Protein AF-A0A535ASH3-F1 (afdb_monomer_lite)

Radius of gyration: 17.38 Å; chains: 1; bounding box: 35×35×51 Å

Foldseek 3Di:
DDFPDDKDKDQQDKAWDLAPVLQVQLVVCSVVVHDNVSSVVRSQVVVVVPPDHDDPDQVCRVVLVVQLCCCCVVVVDDNRRSQLPKGKDAQQFQGPDPPRDGDRLEMEIAPPPDPVVVVVSVVVPHDYDHDHNQADHQDWDWDADPPPRMIITDTRPRVPGIDMDDD

pLDDT: mean 87.67, std 11.59, range [32.88, 97.75]

Secondary structure (DSSP, 8-state):
---SSPPEEESS-EEEESSHHHHHHHHHHHHTT--HHHHHHHHHHHHHTSS--SSTTGGGHHHHHHHHHHHHHTT---HHHHHHSPPEEE--S--SSTT----TTEEEEBTTS-HHHHHHHHHTT-EE-PBPTT-S---EEEEE-TTT--EEEEE--GGGT-EEEE-

Structure (mmCIF, N/CA/C/O backbone):
data_AF-A0A535ASH3-F1
#
_entry.id   AF-A0A535ASH3-F1
#
loop_
_atom_site.group_PDB
_atom_site.id
_atom_site.type_symbol
_atom_site.label_atom_id
_atom_site.label_alt_id
_atom_site.label_comp_id
_atom_site.label_asym_id
_atom_site.label_entity_id
_atom_site.label_seq_id
_atom_site.pdbx_PDB_ins_code
_atom_site.Cartn_x
_atom_site.Cartn_y
_atom_site.Cartn_z
_atom_site.occupancy
_atom_site.B_iso_or_equiv
_atom_site.auth_seq_id
_atom_site.auth_comp_id
_atom_site.auth_asym_id
_atom_site.auth_atom_id
_atom_site.pdbx_PDB_model_num
ATOM 1 N N . MET A 1 1 ? 0.105 -18.148 1.624 1.00 61.44 1 MET A N 1
ATOM 2 C CA . MET A 1 1 ? 1.415 -17.644 1.148 1.00 61.44 1 MET A CA 1
ATOM 3 C C . MET A 1 1 ? 2.284 -17.373 2.378 1.00 61.44 1 MET A C 1
ATOM 5 O O . MET A 1 1 ? 1.714 -17.178 3.443 1.00 61.44 1 MET A O 1
ATOM 9 N N . LEU A 1 2 ? 3.621 -17.435 2.311 1.00 75.31 2 LEU A N 1
ATOM 10 C CA . LEU A 1 2 ? 4.445 -17.015 3.459 1.00 75.31 2 LEU A CA 1
ATOM 11 C C . LEU A 1 2 ? 4.449 -15.479 3.495 1.00 75.31 2 LEU A C 1
ATOM 13 O O . LEU A 1 2 ? 4.868 -14.862 2.518 1.00 75.31 2 LEU A O 1
ATOM 17 N N . THR A 1 3 ? 3.966 -14.874 4.577 1.00 84.62 3 THR A N 1
ATOM 18 C CA . THR A 1 3 ? 4.000 -13.419 4.765 1.00 84.62 3 THR A CA 1
ATOM 19 C C . THR A 1 3 ? 5.262 -12.999 5.513 1.00 84.62 3 THR A C 1
ATOM 21 O O . THR A 1 3 ? 5.816 -13.747 6.318 1.00 84.62 3 THR A O 1
ATOM 24 N N . THR A 1 4 ? 5.724 -11.779 5.264 1.00 86.38 4 THR A N 1
ATOM 25 C CA . THR A 1 4 ? 6.851 -11.162 5.971 1.00 86.38 4 THR A CA 1
ATOM 26 C C . THR A 1 4 ? 6.506 -10.863 7.427 1.00 86.38 4 THR A C 1
ATOM 28 O O . THR A 1 4 ? 7.395 -10.817 8.278 1.00 86.38 4 THR A O 1
ATOM 31 N N . ARG A 1 5 ? 5.216 -10.635 7.712 1.00 87.81 5 ARG A N 1
ATOM 32 C CA . ARG A 1 5 ? 4.652 -10.271 9.020 1.00 87.81 5 ARG A CA 1
ATOM 33 C C . ARG A 1 5 ? 3.234 -10.844 9.162 1.00 87.81 5 ARG A C 1
ATOM 35 O O . ARG A 1 5 ? 2.655 -11.270 8.165 1.00 87.81 5 ARG A O 1
ATOM 42 N N . PRO A 1 6 ? 2.651 -10.911 10.367 1.00 89.19 6 PRO A N 1
ATOM 43 C CA . PRO A 1 6 ? 1.235 -11.241 10.509 1.00 89.19 6 PRO A CA 1
ATOM 44 C C . PRO A 1 6 ? 0.344 -10.038 10.160 1.00 89.19 6 PRO A C 1
ATOM 46 O O . PRO A 1 6 ? 0.681 -8.898 10.478 1.00 89.19 6 PRO A O 1
ATOM 49 N N . GLU A 1 7 ? -0.828 -10.298 9.577 1.00 91.81 7 GLU A N 1
ATOM 50 C CA . GLU A 1 7 ? -1.945 -9.346 9.609 1.00 91.81 7 GLU A CA 1
ATOM 51 C C . GLU A 1 7 ? -2.389 -9.169 11.069 1.00 91.81 7 GLU A C 1
ATOM 53 O O . GLU A 1 7 ? -2.692 -10.149 11.757 1.00 91.81 7 GLU A O 1
ATOM 58 N N . LEU A 1 8 ? -2.422 -7.929 11.556 1.00 93.50 8 LEU A N 1
ATOM 59 C CA . LEU A 1 8 ? -2.887 -7.648 12.910 1.00 93.50 8 LEU A CA 1
ATOM 60 C C . LEU A 1 8 ? -4.408 -7.668 12.965 1.00 93.50 8 LEU A C 1
ATOM 62 O O . LEU A 1 8 ? -5.071 -7.186 12.049 1.00 93.50 8 LEU A O 1
ATOM 66 N N . ARG A 1 9 ? -4.951 -8.188 14.070 1.00 93.12 9 ARG A N 1
ATOM 67 C CA . ARG A 1 9 ? -6.388 -8.253 14.364 1.00 93.12 9 ARG A CA 1
ATOM 68 C C . ARG A 1 9 ? -6.657 -7.768 15.779 1.00 93.12 9 ARG A C 1
ATOM 70 O O . ARG A 1 9 ? -5.884 -8.065 16.684 1.00 93.12 9 ARG A O 1
ATOM 77 N N . GLY A 1 10 ? -7.741 -7.023 15.958 1.00 90.44 10 GLY A N 1
ATOM 78 C CA . GLY A 1 10 ? -8.086 -6.393 17.231 1.00 90.44 10 GLY A CA 1
ATOM 79 C C . GLY A 1 10 ? -9.481 -5.780 17.221 1.00 90.44 10 GLY A C 1
ATOM 80 O O . GLY A 1 10 ? -10.127 -5.694 16.173 1.00 90.44 10 GLY A O 1
ATOM 81 N N . THR A 1 11 ? -9.979 -5.411 18.395 1.00 91.75 11 THR A N 1
ATOM 82 C CA . THR A 1 11 ? -11.366 -4.938 18.583 1.00 91.75 11 THR A CA 1
ATOM 83 C C . THR A 1 11 ? -11.462 -3.513 19.117 1.00 91.75 11 THR A C 1
ATOM 85 O O . THR A 1 11 ? -12.556 -2.962 19.186 1.00 91.75 11 THR A O 1
ATOM 88 N N . PHE A 1 12 ? -10.340 -2.920 19.520 1.00 91.81 12 PHE A N 1
ATOM 89 C CA . PHE A 1 12 ? -10.262 -1.578 20.081 1.00 91.81 12 PHE A CA 1
ATOM 90 C C . PHE A 1 12 ? -9.839 -0.546 19.032 1.00 91.81 12 PHE A C 1
ATOM 92 O O . PHE A 1 12 ? -10.559 0.422 18.801 1.00 91.81 12 PHE A O 1
ATOM 99 N N . GLY A 1 13 ? -8.685 -0.748 18.390 1.00 90.19 13 GLY A N 1
ATOM 100 C CA . GLY A 1 13 ? -8.096 0.242 17.489 1.00 90.19 13 GLY A CA 1
ATOM 101 C C . GLY A 1 13 ? -6.978 -0.329 16.626 1.00 90.19 13 GLY A C 1
ATOM 102 O O . GLY A 1 13 ? -6.281 -1.250 17.045 1.00 90.19 13 GLY A O 1
ATOM 103 N N . MET A 1 14 ? -6.818 0.224 15.421 1.00 94.88 14 MET A N 1
ATOM 104 C CA . MET A 1 14 ? -5.812 -0.181 14.436 1.00 94.88 14 MET A CA 1
ATOM 105 C C . MET A 1 14 ? -5.198 1.042 13.765 1.00 94.88 14 MET A C 1
ATOM 107 O O . MET A 1 14 ? -5.922 1.905 13.270 1.00 94.88 14 MET A O 1
ATOM 111 N N . VAL A 1 15 ? -3.868 1.093 13.706 1.00 90.88 15 VAL A N 1
ATOM 112 C CA . VAL A 1 15 ? -3.109 2.147 13.027 1.00 90.88 15 VAL A CA 1
ATOM 113 C C . VAL A 1 15 ? -1.964 1.514 12.247 1.00 90.88 15 VAL A C 1
ATOM 115 O O . VAL A 1 15 ? -1.232 0.680 12.774 1.00 90.88 15 VAL A O 1
ATOM 118 N N . SER A 1 16 ? -1.784 1.926 10.994 1.00 89.19 16 SER A N 1
ATOM 119 C CA . SER A 1 16 ? -0.633 1.545 10.177 1.00 89.19 16 SER A CA 1
ATOM 120 C C . SER A 1 16 ? -0.027 2.773 9.517 1.00 89.19 16 SER A C 1
ATOM 122 O O . SER A 1 16 ? -0.747 3.638 9.020 1.00 89.19 16 SER A O 1
ATOM 124 N N . SER A 1 17 ? 1.300 2.857 9.515 1.00 84.19 17 SER A N 1
ATOM 125 C CA . SER A 1 17 ? 2.032 3.923 8.840 1.00 84.19 17 SER A CA 1
ATOM 126 C C . SER A 1 17 ? 3.415 3.458 8.392 1.00 84.19 17 SER A C 1
ATOM 128 O O . SER A 1 17 ? 3.904 2.395 8.778 1.00 84.19 17 SER A O 1
ATOM 130 N N . THR A 1 18 ? 4.079 4.283 7.584 1.00 81.38 18 THR A N 1
ATOM 131 C CA . THR A 1 18 ? 5.430 4.019 7.074 1.00 81.38 18 THR A CA 1
ATOM 132 C C . THR A 1 18 ? 6.514 4.129 8.148 1.00 81.38 18 THR A C 1
ATOM 134 O O . THR A 1 18 ? 7.673 3.864 7.850 1.00 81.38 18 THR A O 1
ATOM 137 N N . HIS A 1 19 ? 6.165 4.500 9.386 1.00 82.75 19 HIS A N 1
ATOM 138 C CA . HIS A 1 19 ? 7.111 4.641 10.487 1.00 82.75 19 HIS A CA 1
ATOM 139 C C . HIS A 1 19 ? 6.492 4.221 11.826 1.00 82.75 19 HIS A C 1
ATOM 141 O O . HIS A 1 19 ? 5.446 4.730 12.236 1.00 82.75 19 HIS A O 1
ATOM 147 N N . TRP A 1 20 ? 7.181 3.358 12.573 1.00 82.19 20 TRP A N 1
ATOM 148 C CA . TRP A 1 20 ? 6.687 2.801 13.839 1.00 82.19 20 TRP A CA 1
ATOM 149 C C . TRP A 1 20 ? 6.282 3.863 14.882 1.00 82.19 20 TRP A C 1
ATOM 151 O O . TRP A 1 20 ? 5.223 3.728 15.492 1.00 82.19 20 TRP A O 1
ATOM 161 N N . LEU A 1 21 ? 7.052 4.953 15.045 1.00 85.19 21 LEU A N 1
ATOM 162 C CA . LEU A 1 21 ? 6.694 6.068 15.948 1.00 85.19 21 LEU A CA 1
ATOM 163 C C . LEU A 1 21 ? 5.354 6.716 15.592 1.00 85.19 21 LEU A C 1
ATOM 165 O O . LEU A 1 21 ? 4.583 7.071 16.480 1.00 85.19 21 LEU A O 1
ATOM 169 N N . ALA A 1 22 ? 5.053 6.860 14.303 1.00 85.19 22 ALA A N 1
ATOM 170 C CA . ALA A 1 22 ? 3.784 7.425 13.870 1.00 85.19 22 ALA A CA 1
ATOM 171 C C . ALA A 1 22 ? 2.624 6.456 14.123 1.00 85.19 22 ALA A C 1
ATOM 173 O O . ALA A 1 22 ? 1.572 6.884 14.591 1.00 85.19 22 ALA A O 1
ATOM 174 N N . SER A 1 23 ? 2.836 5.152 13.901 1.00 87.81 23 SER A N 1
ATOM 175 C CA . SER A 1 23 ? 1.840 4.128 14.242 1.00 87.81 23 SER A CA 1
ATOM 176 C C . SER A 1 23 ? 1.541 4.112 15.744 1.00 87.81 23 SER A C 1
ATOM 178 O O . SER A 1 23 ? 0.379 4.111 16.143 1.00 87.81 23 SER A O 1
ATOM 180 N N . GLN A 1 24 ? 2.581 4.184 16.584 1.00 90.62 24 GLN A N 1
ATOM 181 C CA . GLN A 1 24 ? 2.427 4.286 18.039 1.00 90.62 24 GLN A CA 1
ATOM 182 C C . GLN A 1 24 ? 1.753 5.593 18.462 1.00 90.62 24 GLN A C 1
ATOM 184 O O . GLN A 1 24 ? 0.908 5.575 19.350 1.00 90.62 24 GLN A O 1
ATOM 189 N N . THR A 1 25 ? 2.079 6.717 17.817 1.00 90.56 25 THR A N 1
ATOM 190 C CA . THR A 1 25 ? 1.457 8.010 18.137 1.00 90.56 25 THR A CA 1
ATOM 191 C C . THR A 1 25 ? -0.042 7.986 17.841 1.00 90.56 25 THR A C 1
ATOM 193 O O . THR A 1 25 ? -0.834 8.390 18.689 1.00 90.56 25 THR A O 1
ATOM 196 N N . GLY A 1 26 ? -0.448 7.470 16.675 1.00 90.19 26 GLY A N 1
ATOM 197 C CA . GLY A 1 26 ? -1.865 7.302 16.348 1.00 90.19 26 GLY A CA 1
ATOM 198 C C . GLY A 1 26 ? -2.571 6.372 17.337 1.00 90.19 26 GLY A C 1
ATOM 199 O O . GLY A 1 26 ? -3.651 6.702 17.825 1.00 90.19 26 GLY A O 1
ATOM 200 N N . MET A 1 27 ? -1.938 5.249 17.701 1.00 94.94 27 MET A N 1
ATOM 201 C CA . MET A 1 27 ? -2.502 4.318 18.681 1.00 94.94 27 MET A CA 1
ATOM 202 C C . MET A 1 27 ? -2.678 4.973 20.059 1.00 94.94 27 MET A C 1
ATOM 204 O O . MET A 1 27 ? -3.733 4.832 20.670 1.00 94.94 27 MET A O 1
ATOM 208 N N . ALA A 1 28 ? -1.702 5.763 20.514 1.00 93.44 28 ALA A N 1
ATOM 209 C CA . ALA A 1 28 ? -1.784 6.486 21.780 1.00 93.44 28 ALA A CA 1
ATOM 210 C C . ALA A 1 28 ? -2.945 7.499 21.813 1.00 93.44 28 ALA A C 1
ATOM 212 O O . ALA A 1 28 ? -3.507 7.753 22.877 1.00 93.44 28 ALA A O 1
ATOM 213 N N . ILE A 1 29 ? -3.330 8.080 20.669 1.00 95.50 29 ILE A N 1
ATOM 214 C CA . ILE A 1 29 ? -4.517 8.944 20.578 1.00 95.50 29 ILE A CA 1
ATOM 215 C C . ILE A 1 29 ? -5.809 8.138 20.712 1.00 95.50 29 ILE A C 1
ATOM 217 O O . ILE A 1 29 ? -6.693 8.557 21.459 1.00 95.50 29 ILE A O 1
ATOM 221 N N . LEU A 1 30 ? -5.900 6.965 20.075 1.00 93.62 30 LEU A N 1
ATOM 222 C CA . LEU A 1 30 ? -7.042 6.061 20.267 1.00 93.62 30 LEU A CA 1
ATOM 223 C C . LEU A 1 30 ? -7.167 5.639 21.738 1.00 93.62 30 LEU A C 1
ATOM 225 O O . LEU A 1 30 ? -8.253 5.683 22.310 1.00 93.62 30 LEU A O 1
ATOM 229 N N . GLU A 1 31 ? -6.050 5.302 22.387 1.00 94.44 31 GLU A N 1
ATOM 230 C CA . GLU A 1 31 ? -6.003 4.932 23.811 1.00 94.44 31 GLU A CA 1
ATOM 231 C C . GLU A 1 31 ? -6.432 6.064 24.753 1.00 94.44 31 GLU A C 1
ATOM 233 O O . GLU A 1 31 ? -6.963 5.803 25.831 1.00 94.44 31 GLU A O 1
ATOM 238 N N . ARG A 1 32 ? -6.260 7.323 24.338 1.00 95.50 32 ARG A N 1
ATOM 239 C CA . ARG A 1 32 ? -6.716 8.514 25.074 1.00 95.50 32 ARG A CA 1
ATOM 240 C C . ARG A 1 32 ? -8.171 8.895 24.779 1.00 95.50 32 ARG A C 1
ATOM 242 O O . ARG A 1 32 ? -8.628 9.927 25.263 1.00 95.50 32 ARG A O 1
ATOM 249 N N . GLY A 1 33 ? -8.896 8.079 24.012 1.00 93.25 33 GLY A N 1
ATOM 250 C CA . GLY A 1 33 ? -10.302 8.298 23.668 1.00 93.25 33 GLY A CA 1
ATOM 251 C C . GLY A 1 33 ? -10.532 9.142 22.411 1.00 93.25 33 GLY A C 1
ATOM 252 O O . GLY A 1 33 ? -11.667 9.544 22.163 1.00 93.25 33 GLY A O 1
ATOM 253 N N . GLY A 1 34 ? -9.486 9.415 21.624 1.00 89.56 34 GLY A N 1
ATOM 254 C CA . GLY A 1 34 ? -9.616 10.047 20.311 1.00 89.56 34 GLY A CA 1
ATOM 255 C C . GLY A 1 34 ? -10.244 9.110 19.277 1.00 89.56 34 GLY A C 1
ATOM 256 O O . GLY A 1 34 ? -10.216 7.885 19.415 1.00 89.56 34 GLY A O 1
ATOM 257 N N . ASN A 1 35 ? -10.816 9.682 18.220 1.00 92.94 35 ASN A N 1
ATOM 258 C CA . ASN A 1 35 ? -11.401 8.923 17.118 1.00 92.94 35 ASN A CA 1
ATOM 259 C C . ASN A 1 35 ? -10.360 8.610 16.017 1.00 92.94 35 ASN A C 1
ATOM 261 O O . ASN A 1 35 ? -9.194 9.004 16.087 1.00 92.94 35 ASN A O 1
ATOM 265 N N . ALA A 1 36 ? -10.786 7.895 14.971 1.00 87.62 36 ALA A N 1
ATOM 266 C CA . ALA A 1 36 ? -9.914 7.510 13.858 1.00 87.62 36 ALA A CA 1
ATOM 267 C C . ALA A 1 36 ? -9.311 8.709 13.099 1.00 87.62 36 ALA A C 1
ATOM 269 O O . ALA A 1 36 ? -8.184 8.615 12.617 1.00 87.62 36 ALA A O 1
ATOM 270 N N . ILE A 1 37 ? -10.030 9.833 13.013 1.00 88.56 37 ILE A N 1
ATOM 271 C CA . ILE A 1 37 ? -9.533 11.070 12.398 1.00 88.56 37 ILE A CA 1
ATOM 272 C C . ILE A 1 37 ? -8.442 11.687 13.274 1.00 88.56 37 ILE A C 1
ATOM 274 O O . ILE A 1 37 ? -7.376 12.014 12.758 1.00 88.56 37 ILE A O 1
ATOM 278 N N . ASP A 1 38 ? -8.654 11.770 14.590 1.00 90.56 38 ASP A N 1
ATOM 279 C CA . ASP A 1 38 ? -7.651 12.291 15.531 1.00 90.56 38 ASP A CA 1
ATOM 280 C C . ASP A 1 38 ? -6.357 11.463 15.467 1.00 90.56 38 ASP A C 1
ATOM 282 O O . ASP A 1 38 ? -5.251 12.005 15.398 1.00 90.56 38 ASP A O 1
ATOM 286 N N . ALA A 1 39 ? -6.498 10.135 15.426 1.00 89.94 39 ALA A N 1
ATOM 287 C CA . ALA A 1 39 ? -5.380 9.209 15.296 1.00 89.94 39 ALA A CA 1
ATOM 288 C C . ALA A 1 39 ? -4.645 9.360 13.954 1.00 89.94 39 ALA A C 1
ATOM 290 O O . ALA A 1 39 ? -3.412 9.358 13.934 1.00 89.94 39 ALA A O 1
ATOM 291 N N . ALA A 1 40 ? -5.375 9.530 12.846 1.00 85.88 40 ALA A N 1
ATOM 292 C CA . ALA A 1 40 ? -4.793 9.748 11.524 1.00 85.88 40 ALA A CA 1
ATOM 293 C C . ALA A 1 40 ? -4.038 11.084 11.439 1.00 85.88 40 ALA A C 1
ATOM 295 O O . ALA A 1 40 ? -2.924 11.124 10.915 1.00 85.88 40 ALA A O 1
ATOM 296 N N . VAL A 1 41 ? -4.595 12.162 12.004 1.00 84.56 41 VAL A N 1
ATOM 297 C CA . VAL A 1 41 ? -3.938 13.477 12.077 1.00 84.56 41 VAL A CA 1
ATOM 298 C C . VAL A 1 41 ? -2.661 13.392 12.910 1.00 84.56 41 VAL A C 1
ATOM 300 O O . VAL A 1 41 ? -1.608 13.842 12.462 1.00 84.56 41 VAL A O 1
ATOM 303 N N . ALA A 1 42 ? -2.716 12.769 14.089 1.00 86.81 42 ALA A N 1
ATOM 304 C CA . ALA A 1 42 ? -1.549 12.629 14.953 1.00 86.81 42 ALA A CA 1
ATOM 305 C C . ALA A 1 42 ? -0.447 11.772 14.314 1.00 86.81 42 ALA A C 1
ATOM 307 O O . ALA A 1 42 ? 0.719 12.164 14.321 1.00 86.81 42 ALA A O 1
ATOM 308 N N . ALA A 1 43 ? -0.809 10.641 13.701 1.00 85.06 43 ALA A N 1
ATOM 309 C CA . ALA A 1 43 ? 0.135 9.825 12.946 1.00 85.06 43 ALA A CA 1
ATOM 310 C C . ALA A 1 43 ? 0.747 10.616 11.776 1.00 85.06 43 ALA A C 1
ATOM 312 O O . ALA A 1 43 ? 1.964 10.603 11.611 1.00 85.06 43 ALA A O 1
ATOM 313 N N . GLY A 1 44 ? -0.065 11.348 11.004 1.00 78.06 44 GLY A N 1
ATOM 314 C CA . GLY A 1 44 ? 0.395 12.162 9.875 1.00 78.06 44 GLY A CA 1
ATOM 315 C C . GLY A 1 44 ? 1.364 13.278 10.281 1.00 78.06 44 GLY A C 1
ATOM 316 O O . GLY A 1 44 ? 2.391 13.473 9.629 1.00 78.06 44 GLY A O 1
ATOM 317 N N . LEU A 1 45 ? 1.094 13.969 11.392 1.00 82.12 45 LEU A N 1
ATOM 318 C CA . LEU A 1 45 ? 2.004 14.976 11.950 1.00 82.12 45 LEU A CA 1
ATOM 319 C C . LEU A 1 45 ? 3.320 14.351 12.440 1.00 82.12 45 LEU A C 1
ATOM 321 O O . LEU A 1 45 ? 4.384 14.919 12.195 1.00 82.12 45 LEU A O 1
ATOM 325 N N . SER A 1 46 ? 3.269 13.167 13.059 1.00 78.00 46 SER A N 1
ATOM 326 C CA . SER A 1 46 ? 4.469 12.435 13.488 1.00 78.00 46 SER A CA 1
ATOM 327 C C . SER A 1 46 ? 5.308 11.891 12.330 1.00 78.00 46 SER A C 1
ATOM 329 O O . SER A 1 46 ? 6.519 11.778 12.477 1.00 78.00 46 SER A O 1
ATOM 331 N N . VAL A 1 47 ? 4.708 11.551 11.181 1.00 67.31 47 VAL A N 1
ATOM 332 C CA . VAL A 1 47 ? 5.472 11.147 9.982 1.00 67.31 47 VAL A CA 1
ATOM 333 C C . VAL A 1 47 ? 6.222 12.341 9.384 1.00 67.31 47 VAL A C 1
ATOM 335 O O . VAL A 1 47 ? 7.370 12.201 8.969 1.00 67.31 47 VAL A O 1
ATOM 338 N N . ASN A 1 48 ? 5.604 13.526 9.359 1.00 54.72 48 ASN A N 1
ATOM 339 C CA . ASN A 1 48 ? 6.199 14.714 8.737 1.00 54.72 48 ASN A CA 1
ATOM 340 C C . ASN A 1 48 ? 7.436 15.252 9.478 1.00 54.72 48 ASN A C 1
ATOM 342 O O . ASN A 1 48 ? 8.266 15.912 8.856 1.00 54.72 48 ASN A O 1
ATOM 346 N N . SER A 1 49 ? 7.595 14.966 10.775 1.00 47.00 49 SER A N 1
ATOM 347 C CA . SER A 1 49 ? 8.772 15.392 11.547 1.00 47.00 49 SER A CA 1
ATOM 348 C C . SER A 1 49 ? 10.023 14.539 11.286 1.00 47.00 49 SER A C 1
ATOM 350 O O . SER A 1 49 ? 11.136 15.005 11.526 1.00 47.00 49 SER A O 1
ATOM 352 N N . SER A 1 50 ? 9.872 13.333 10.724 1.00 46.03 50 SER A N 1
ATOM 353 C CA . SER A 1 50 ? 10.964 12.452 10.296 1.00 46.03 50 SER A CA 1
ATOM 354 C C . SER A 1 50 ? 11.081 12.410 8.762 1.00 46.03 50 SER A C 1
ATOM 356 O O . SER A 1 50 ? 10.652 11.455 8.128 1.00 46.03 50 SER A O 1
ATOM 358 N N . SER A 1 51 ? 11.614 13.474 8.151 1.00 40.06 51 SER A N 1
ATOM 359 C CA . SER A 1 51 ? 12.162 13.533 6.777 1.00 40.06 51 SER A CA 1
ATOM 360 C C . SER A 1 51 ? 11.610 12.532 5.726 1.00 40.06 51 SER A C 1
ATOM 362 O O . SER A 1 51 ? 12.307 11.584 5.362 1.00 40.06 51 SER A O 1
ATOM 364 N N . ARG A 1 52 ? 10.390 12.762 5.211 1.00 36.22 52 ARG A N 1
ATOM 365 C CA . ARG A 1 52 ? 9.893 12.472 3.834 1.00 36.22 52 ARG A CA 1
ATOM 366 C C . ARG A 1 52 ? 8.374 12.685 3.812 1.00 36.22 52 ARG A C 1
ATOM 368 O O . ARG A 1 52 ? 7.618 11.891 4.362 1.00 36.22 52 ARG A O 1
ATOM 375 N N . THR A 1 53 ? 7.933 13.784 3.211 1.00 32.88 53 THR A N 1
ATOM 376 C CA . THR A 1 53 ? 6.522 14.194 3.157 1.00 32.88 53 THR A CA 1
ATOM 377 C C . THR A 1 53 ? 5.676 13.269 2.271 1.00 32.88 53 THR A C 1
ATOM 379 O O . THR A 1 53 ? 6.165 12.791 1.251 1.00 32.88 53 THR A O 1
ATOM 382 N N . SER A 1 54 ? 4.412 13.069 2.678 1.00 39.38 54 SER A N 1
ATOM 383 C CA . SER A 1 54 ? 3.260 12.485 1.954 1.00 39.38 54 SER A CA 1
ATOM 384 C C . SER A 1 54 ? 3.527 11.227 1.110 1.00 39.38 54 SER A C 1
ATOM 386 O O . SER A 1 54 ? 4.004 11.342 -0.010 1.00 39.38 54 SER A O 1
ATOM 388 N N . ALA A 1 55 ? 3.145 10.049 1.626 1.00 52.94 55 ALA A N 1
ATOM 389 C CA . ALA A 1 55 ? 3.041 8.771 0.900 1.00 52.94 55 ALA A CA 1
ATOM 390 C C . ALA A 1 55 ? 4.178 8.523 -0.128 1.00 52.94 55 ALA A C 1
ATOM 392 O O . ALA A 1 55 ? 4.077 8.926 -1.279 1.00 52.94 55 ALA A O 1
ATOM 393 N N . PRO A 1 56 ? 5.295 7.871 0.220 1.00 65.12 56 PRO A N 1
ATOM 394 C CA . PRO A 1 56 ? 6.368 7.646 -0.753 1.00 65.12 56 PRO A CA 1
ATOM 395 C C . PRO A 1 56 ? 5.834 6.929 -2.007 1.00 65.12 56 PRO A C 1
ATOM 397 O O . PRO A 1 56 ? 5.178 5.897 -1.891 1.00 65.12 56 PRO A O 1
ATOM 400 N N . GLY A 1 57 ? 6.096 7.488 -3.195 1.00 66.75 57 GLY A N 1
ATOM 401 C CA . GLY A 1 57 ? 5.727 6.847 -4.461 1.00 66.75 57 GLY A CA 1
ATOM 402 C C . GLY A 1 57 ? 5.307 7.760 -5.608 1.00 66.75 57 GLY A C 1
ATOM 403 O O . GLY A 1 57 ? 5.242 7.266 -6.719 1.00 66.75 57 GLY A O 1
ATOM 404 N N . GLY A 1 58 ? 5.015 9.049 -5.394 1.00 84.38 58 GLY A N 1
ATOM 405 C CA . GLY A 1 58 ? 4.640 9.958 -6.490 1.00 84.38 58 GLY A CA 1
ATOM 406 C C . GLY A 1 58 ? 3.592 9.370 -7.449 1.00 84.38 58 GLY A C 1
ATOM 407 O O . GLY A 1 58 ? 2.567 8.872 -6.996 1.00 84.38 58 GLY A O 1
ATOM 408 N N . ASP A 1 59 ? 3.895 9.322 -8.749 1.00 87.50 59 ASP A N 1
ATOM 409 C CA . ASP A 1 59 ? 3.026 8.735 -9.789 1.00 87.50 59 ASP A CA 1
ATOM 410 C C . ASP A 1 59 ? 2.735 7.230 -9.631 1.00 87.50 59 ASP A C 1
ATOM 412 O O . ASP A 1 59 ? 1.883 6.657 -10.315 1.00 87.50 59 ASP A O 1
ATOM 416 N N . GLN A 1 60 ? 3.476 6.547 -8.763 1.00 89.88 60 GLN A N 1
ATOM 417 C CA . GLN A 1 60 ? 3.288 5.132 -8.480 1.00 89.88 60 GLN A CA 1
ATOM 418 C C . GLN A 1 60 ? 2.289 4.878 -7.340 1.00 89.88 60 GL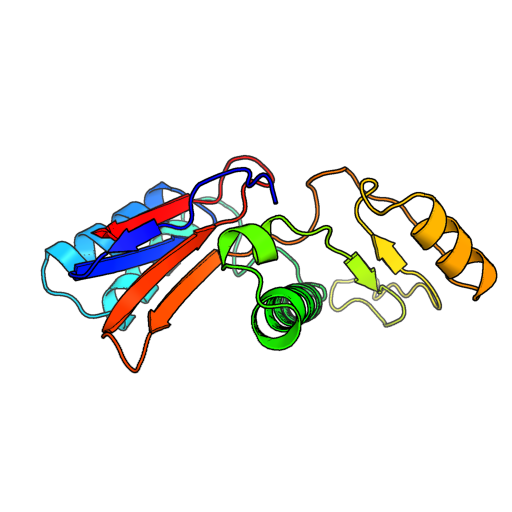N A C 1
ATOM 420 O O . GLN A 1 60 ? 1.837 3.743 -7.193 1.00 89.88 60 GLN A O 1
ATOM 425 N N . GLN A 1 61 ? 1.916 5.897 -6.551 1.00 85.44 61 GLN A N 1
ATOM 426 C CA . GLN A 1 61 ? 1.030 5.740 -5.384 1.00 85.44 61 GLN A CA 1
ATOM 427 C C . GLN A 1 61 ? -0.293 5.049 -5.745 1.00 85.44 61 GLN A C 1
ATOM 429 O O . GLN A 1 61 ? -0.648 4.032 -5.140 1.00 85.44 61 GLN A O 1
ATOM 434 N N . ASP A 1 62 ? -0.995 5.565 -6.754 1.00 85.19 62 ASP A N 1
ATOM 435 C CA . ASP A 1 62 ? -2.290 5.025 -7.173 1.00 85.19 62 ASP A CA 1
ATOM 436 C C . ASP A 1 62 ? -2.143 3.688 -7.901 1.00 85.19 62 ASP A C 1
ATOM 438 O O . ASP A 1 62 ? -2.983 2.802 -7.747 1.00 85.19 62 ASP A O 1
ATOM 442 N N . GLN A 1 63 ? -1.036 3.485 -8.623 1.00 91.56 63 GLN A N 1
ATOM 443 C CA . GLN A 1 63 ? -0.743 2.210 -9.278 1.00 91.56 63 GLN A CA 1
ATOM 444 C C . GLN A 1 63 ? -0.562 1.087 -8.248 1.00 91.56 63 GLN A C 1
ATOM 446 O O . GLN A 1 63 ? -1.201 0.040 -8.353 1.00 91.56 63 GLN A O 1
ATOM 451 N N . TRP A 1 64 ? 0.259 1.306 -7.217 1.00 92.44 64 TRP A N 1
ATOM 452 C CA . TRP A 1 64 ? 0.482 0.316 -6.158 1.00 92.44 64 TRP A CA 1
ATOM 453 C C . TRP A 1 64 ? -0.766 0.086 -5.312 1.00 92.44 64 TRP A C 1
ATOM 455 O O . TRP A 1 64 ? -1.069 -1.056 -4.970 1.00 92.44 64 TRP A O 1
ATOM 465 N N . SER A 1 65 ? -1.516 1.148 -5.010 1.00 89.19 65 SER A N 1
ATOM 466 C CA . SER A 1 65 ? -2.783 1.040 -4.279 1.00 89.19 65 SER A CA 1
ATOM 467 C C . SER A 1 65 ? -3.815 0.234 -5.068 1.00 89.19 65 SER A C 1
ATOM 469 O O . SER A 1 65 ? -4.516 -0.602 -4.498 1.00 89.19 65 SER A O 1
ATOM 471 N N . PHE A 1 66 ? -3.868 0.419 -6.390 1.00 88.44 66 PHE A N 1
ATOM 472 C CA . PHE A 1 66 ? -4.745 -0.350 -7.265 1.00 88.44 66 PHE A CA 1
ATOM 473 C C . PHE A 1 66 ? -4.333 -1.824 -7.355 1.00 88.44 66 PHE A C 1
ATOM 475 O O . PHE A 1 66 ? -5.182 -2.701 -7.213 1.00 88.44 66 PHE A O 1
ATOM 482 N N . ILE A 1 67 ? -3.039 -2.122 -7.512 1.00 92.12 67 ILE A N 1
ATOM 483 C CA . ILE A 1 67 ? -2.528 -3.505 -7.512 1.00 92.12 67 ILE A CA 1
ATOM 484 C C . ILE A 1 67 ? -2.851 -4.201 -6.186 1.00 92.12 67 ILE A C 1
ATOM 486 O O . ILE A 1 67 ? -3.355 -5.325 -6.190 1.00 92.12 67 ILE A O 1
ATOM 490 N N . PHE A 1 68 ? -2.632 -3.520 -5.058 1.00 93.12 68 PHE A N 1
ATOM 491 C CA . PHE A 1 68 ? -3.030 -4.011 -3.741 1.00 93.12 68 PHE A CA 1
ATOM 492 C C . PHE A 1 68 ? -4.532 -4.295 -3.664 1.00 93.12 68 PHE A C 1
ATOM 494 O O . PHE A 1 68 ? -4.935 -5.364 -3.205 1.00 93.12 68 PHE A O 1
ATOM 501 N N . TYR A 1 69 ? -5.364 -3.363 -4.135 1.00 90.62 69 TYR A N 1
ATOM 502 C CA . TYR A 1 69 ? -6.811 -3.542 -4.131 1.00 90.62 69 TYR A CA 1
ATOM 503 C C . TYR A 1 69 ? -7.225 -4.765 -4.952 1.00 90.62 69 TYR A C 1
ATOM 505 O O . TYR A 1 69 ? -8.027 -5.559 -4.477 1.00 90.62 69 TYR A O 1
ATOM 513 N N . ILE A 1 70 ? -6.648 -4.973 -6.138 1.00 92.38 70 ILE A N 1
ATOM 514 C CA . ILE A 1 70 ? -6.911 -6.165 -6.954 1.00 92.38 70 ILE A CA 1
ATOM 515 C C . ILE A 1 70 ? -6.473 -7.441 -6.218 1.00 92.38 70 ILE A C 1
ATOM 517 O O . ILE A 1 70 ? -7.239 -8.401 -6.139 1.00 92.38 70 ILE A O 1
ATOM 521 N N . ALA A 1 71 ? -5.278 -7.451 -5.625 1.00 92.31 71 ALA A N 1
ATOM 522 C CA . ALA A 1 71 ? -4.780 -8.578 -4.838 1.00 92.31 71 ALA A CA 1
ATOM 523 C C . ALA A 1 71 ? -5.726 -8.950 -3.678 1.00 92.31 71 ALA A C 1
ATOM 525 O O . ALA A 1 71 ? -6.037 -10.124 -3.476 1.00 92.31 71 ALA A O 1
ATOM 526 N N . HIS A 1 72 ? -6.235 -7.954 -2.955 1.00 92.06 72 HIS A N 1
ATOM 527 C CA . HIS A 1 72 ? -7.137 -8.170 -1.829 1.00 92.06 72 HIS A CA 1
ATOM 528 C C . HIS A 1 72 ? -8.573 -8.501 -2.269 1.00 92.06 72 HIS A C 1
ATOM 530 O O . HIS A 1 72 ? -9.134 -9.521 -1.874 1.00 92.06 72 HIS A O 1
ATOM 536 N N . ALA A 1 73 ? -9.175 -7.652 -3.102 1.00 89.25 73 ALA A N 1
ATOM 537 C CA . ALA A 1 73 ? -10.594 -7.709 -3.438 1.00 89.25 73 ALA A CA 1
ATOM 538 C C . ALA A 1 73 ? -10.930 -8.759 -4.506 1.00 89.25 73 ALA A C 1
ATOM 540 O O . ALA A 1 73 ? -12.029 -9.309 -4.484 1.00 89.25 73 ALA A O 1
ATOM 541 N N . VAL A 1 74 ? -10.012 -9.034 -5.439 1.00 92.75 74 VAL A N 1
ATOM 542 C CA . VAL A 1 74 ? -10.245 -9.977 -6.548 1.00 92.75 74 VAL A CA 1
ATOM 543 C C . VAL A 1 74 ? -9.608 -11.332 -6.261 1.00 92.75 74 VAL A C 1
ATOM 545 O O . VAL A 1 74 ? -10.257 -12.359 -6.440 1.00 92.75 74 VAL A O 1
ATOM 548 N N . PHE A 1 75 ? -8.357 -11.350 -5.793 1.00 93.19 75 PHE A N 1
ATOM 549 C CA . PHE A 1 75 ? -7.636 -12.599 -5.515 1.00 93.19 75 PHE A CA 1
ATOM 550 C C . PHE A 1 75 ? -7.813 -13.116 -4.081 1.00 93.19 75 PHE A C 1
ATOM 552 O O . PHE A 1 75 ? -7.351 -14.213 -3.771 1.00 93.19 75 PHE A O 1
ATOM 559 N N . GLY A 1 76 ? -8.505 -12.368 -3.216 1.00 93.12 76 GLY A N 1
ATOM 560 C CA . GLY A 1 76 ? -8.857 -12.811 -1.867 1.00 93.12 76 GLY A CA 1
ATOM 561 C C . GLY A 1 76 ? -7.670 -12.922 -0.910 1.00 93.12 76 GLY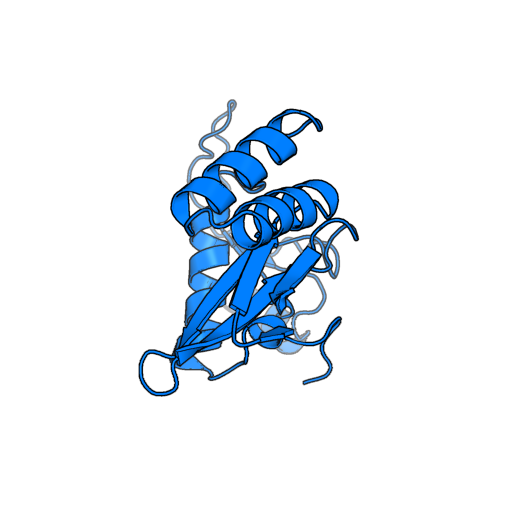 A C 1
ATOM 562 O O . GLY A 1 76 ? -7.782 -13.602 0.110 1.00 93.12 76 GLY A O 1
ATOM 563 N N . LEU A 1 77 ? -6.537 -12.285 -1.224 1.00 93.75 77 LEU A N 1
ATOM 564 C CA . LEU A 1 77 ? -5.391 -12.241 -0.320 1.00 93.75 77 LEU A CA 1
ATOM 565 C C . LEU A 1 77 ? -5.737 -11.423 0.926 1.00 93.75 77 LEU A C 1
ATOM 567 O O . LEU A 1 77 ? -6.437 -10.412 0.838 1.00 93.75 77 LEU A O 1
ATOM 571 N N . ASN A 1 78 ? -5.226 -11.823 2.091 1.00 93.56 78 ASN A N 1
ATOM 572 C CA . ASN A 1 78 ? -5.348 -10.981 3.285 1.00 93.56 78 ASN A CA 1
ATOM 573 C C . ASN A 1 78 ? -4.525 -9.683 3.138 1.00 93.56 78 ASN A C 1
ATOM 575 O O . ASN A 1 78 ? -3.741 -9.550 2.193 1.00 93.56 78 ASN A O 1
ATOM 579 N N . LEU A 1 79 ? -4.683 -8.715 4.051 1.00 92.50 79 LEU A N 1
ATOM 580 C CA . LEU A 1 79 ? -4.046 -7.401 3.890 1.00 92.50 79 LEU A CA 1
ATOM 581 C C . LEU A 1 79 ? -2.518 -7.506 3.778 1.00 92.50 79 LEU A C 1
ATOM 583 O O . LEU A 1 79 ? -1.910 -6.815 2.963 1.00 92.50 79 LEU A O 1
ATOM 587 N N . GLN A 1 80 ? -1.891 -8.384 4.562 1.00 94.31 80 GLN A N 1
ATOM 588 C CA . GLN A 1 80 ? -0.440 -8.539 4.535 1.00 94.31 80 GLN A CA 1
ATOM 589 C C . GLN A 1 80 ? 0.035 -9.340 3.318 1.00 94.31 80 GLN A C 1
ATOM 591 O O . GLN A 1 80 ? 1.024 -8.956 2.704 1.00 94.31 80 GLN A O 1
ATOM 596 N N . GLU A 1 81 ? -0.677 -10.396 2.915 1.00 94.50 81 GLU A N 1
ATOM 597 C CA . GLU A 1 81 ? -0.383 -11.137 1.678 1.00 94.50 81 GLU A CA 1
ATOM 598 C C . GLU A 1 81 ? -0.481 -10.230 0.442 1.00 94.50 81 GLU A C 1
ATOM 600 O O . GLU A 1 81 ? 0.379 -10.294 -0.434 1.00 94.50 81 GLU A O 1
ATOM 605 N N . ALA A 1 82 ? -1.480 -9.344 0.390 1.00 93.00 82 ALA A N 1
ATOM 606 C CA . ALA A 1 82 ? -1.649 -8.382 -0.695 1.00 93.00 82 ALA A CA 1
ATOM 607 C C . ALA A 1 82 ? -0.529 -7.325 -0.727 1.00 93.00 82 ALA A C 1
ATOM 609 O O . ALA A 1 82 ? -0.051 -6.967 -1.801 1.00 93.00 82 ALA A O 1
ATOM 610 N N . ILE A 1 83 ? -0.073 -6.844 0.436 1.00 92.38 83 ILE A N 1
ATOM 611 C CA . ILE A 1 83 ? 1.077 -5.928 0.537 1.00 92.38 83 ILE A CA 1
ATOM 612 C C . ILE A 1 83 ? 2.390 -6.627 0.146 1.00 92.38 83 ILE A C 1
ATOM 614 O O . ILE A 1 83 ? 3.255 -6.022 -0.497 1.00 92.38 83 ILE A O 1
ATOM 618 N N . ASP A 1 84 ? 2.541 -7.892 0.539 1.00 93.88 84 ASP A N 1
ATOM 619 C CA . ASP A 1 84 ? 3.735 -8.700 0.298 1.00 93.88 84 ASP A CA 1
ATOM 620 C C . ASP A 1 84 ? 3.789 -9.287 -1.114 1.00 93.88 84 ASP A C 1
ATOM 622 O O . ASP A 1 84 ? 4.827 -9.824 -1.501 1.00 93.88 84 ASP A O 1
ATOM 626 N N . ALA A 1 85 ? 2.724 -9.181 -1.908 1.00 92.62 85 ALA A N 1
ATOM 627 C CA . ALA A 1 85 ? 2.731 -9.577 -3.309 1.00 92.62 85 ALA A CA 1
ATOM 628 C C . ALA A 1 85 ? 3.741 -8.739 -4.126 1.00 92.62 85 ALA A C 1
ATOM 630 O O . ALA A 1 85 ? 3.985 -7.570 -3.790 1.00 92.62 85 ALA A O 1
ATOM 631 N N . PRO A 1 86 ? 4.375 -9.318 -5.168 1.00 92.94 86 PRO A N 1
ATOM 632 C CA . PRO A 1 86 ? 5.242 -8.574 -6.076 1.00 92.94 86 PRO A CA 1
ATOM 633 C C . PRO A 1 86 ? 4.530 -7.361 -6.673 1.00 92.94 86 PRO A C 1
ATOM 635 O O . PRO A 1 86 ? 3.455 -7.488 -7.259 1.00 92.94 86 PRO A O 1
ATOM 638 N N . MET A 1 87 ? 5.145 -6.191 -6.525 1.00 93.75 87 MET A N 1
ATOM 639 C CA . MET A 1 87 ? 4.610 -4.930 -7.038 1.00 93.75 87 MET A CA 1
ATOM 640 C C . MET A 1 87 ? 5.237 -4.577 -8.386 1.00 93.75 87 MET A C 1
ATOM 642 O O . MET A 1 87 ? 6.335 -5.023 -8.728 1.00 93.75 87 MET A O 1
ATOM 646 N N . PHE A 1 88 ? 4.536 -3.748 -9.150 1.00 95.00 88 PHE A N 1
ATOM 647 C CA . PHE A 1 88 ? 5.043 -3.159 -10.381 1.00 95.00 88 PHE A CA 1
ATOM 648 C C . PHE A 1 88 ? 4.396 -1.795 -10.625 1.00 95.00 88 PHE A C 1
ATOM 650 O O . PHE A 1 88 ? 3.412 -1.441 -9.981 1.00 95.00 88 PHE A O 1
ATOM 657 N N . HIS A 1 89 ? 4.951 -1.017 -11.543 1.00 95.62 89 HIS A N 1
ATOM 658 C CA . HIS A 1 89 ? 4.331 0.206 -12.051 1.00 95.62 89 HIS A CA 1
ATOM 659 C C . HIS A 1 89 ? 4.787 0.463 -13.489 1.00 95.62 89 HIS A C 1
ATOM 661 O O . HIS A 1 89 ? 5.787 -0.097 -13.937 1.00 95.62 89 HIS A O 1
ATOM 667 N N . SER A 1 90 ? 4.059 1.297 -14.223 1.00 95.06 90 SER A N 1
ATOM 668 C CA . SER A 1 90 ? 4.466 1.776 -15.540 1.00 95.06 90 SER A CA 1
ATOM 669 C C . SER A 1 90 ? 4.992 3.206 -15.459 1.00 95.06 90 SER A C 1
ATOM 671 O O . SER A 1 90 ? 4.480 4.020 -14.691 1.00 95.06 90 SER A O 1
ATOM 673 N N . SER A 1 91 ? 5.992 3.498 -16.291 1.00 94.50 91 SER A N 1
ATOM 674 C CA . SER A 1 91 ? 6.499 4.847 -16.576 1.00 94.50 91 SER A CA 1
ATOM 675 C C . SER A 1 91 ? 6.218 5.265 -18.026 1.00 94.50 91 SER A C 1
ATOM 677 O O . SER A 1 91 ? 6.937 6.069 -18.609 1.00 94.50 91 SER A O 1
ATOM 679 N N . HIS A 1 92 ? 5.152 4.716 -18.624 1.00 94.81 92 HIS A N 1
ATOM 680 C CA . HIS A 1 92 ? 4.724 5.023 -19.995 1.00 94.81 92 HIS A CA 1
ATOM 681 C C . HIS A 1 92 ? 4.311 6.489 -20.185 1.00 94.81 92 HIS A C 1
ATOM 683 O O . HIS A 1 92 ? 4.363 7.004 -21.296 1.00 94.81 92 HIS A O 1
ATOM 689 N N . PHE A 1 93 ? 3.885 7.168 -19.128 1.00 93.56 93 PHE A N 1
ATOM 690 C CA . PHE A 1 93 ? 3.371 8.535 -19.174 1.00 93.56 93 PHE A CA 1
ATOM 691 C C . PHE A 1 93 ? 4.396 9.533 -18.602 1.00 93.56 93 PHE A C 1
ATOM 693 O O . PHE A 1 93 ? 5.310 9.103 -17.898 1.00 93.56 93 PHE A O 1
ATOM 700 N N . PRO A 1 94 ? 4.282 10.836 -18.924 1.00 94.38 94 PRO A N 1
ATOM 701 C CA . PRO A 1 94 ? 5.159 11.865 -18.367 1.00 94.38 94 PRO A CA 1
ATOM 702 C C . PRO A 1 94 ? 5.106 11.886 -16.840 1.00 94.38 94 PRO A C 1
ATOM 704 O O . PRO A 1 94 ? 4.021 11.939 -16.260 1.00 94.38 94 PRO A O 1
ATOM 707 N N . SER A 1 95 ? 6.277 11.838 -16.211 1.00 90.44 95 SER A N 1
ATOM 708 C CA . SER A 1 95 ? 6.447 11.981 -14.765 1.00 90.44 95 SER A CA 1
ATOM 709 C C . SER A 1 95 ? 5.869 13.308 -14.265 1.00 90.44 95 SER A C 1
ATOM 711 O O . SER A 1 95 ? 6.064 14.345 -14.894 1.00 90.44 95 SER A O 1
ATOM 713 N N . SER A 1 96 ? 5.227 13.297 -13.094 1.00 88.25 96 SER A N 1
ATOM 714 C CA . SER A 1 96 ? 4.794 14.521 -12.398 1.00 88.25 96 SER A CA 1
ATOM 715 C C . SER A 1 96 ? 5.958 15.294 -11.762 1.00 88.25 96 SER A C 1
ATOM 717 O O . SER A 1 96 ? 5.779 16.419 -11.292 1.00 88.25 96 SER A O 1
ATOM 719 N N . PHE A 1 97 ? 7.146 14.689 -11.684 1.00 86.19 97 PHE A N 1
ATOM 720 C CA . PHE A 1 97 ? 8.363 15.337 -11.196 1.00 86.19 97 PHE A CA 1
ATOM 721 C C . PHE A 1 97 ? 9.200 15.892 -12.342 1.00 86.19 97 PHE A C 1
ATOM 723 O O . PHE A 1 97 ? 9.308 15.269 -13.399 1.00 86.19 97 PHE A O 1
ATOM 730 N N . TYR A 1 98 ? 9.853 17.024 -12.058 1.00 83.12 98 TYR A N 1
ATOM 731 C CA . TYR A 1 98 ? 10.645 17.776 -13.022 1.00 83.12 98 TYR A CA 1
ATOM 732 C C . TYR A 1 98 ? 11.642 16.923 -13.819 1.00 83.12 98 TYR A C 1
ATOM 734 O O . TYR A 1 98 ? 12.270 15.995 -13.306 1.00 83.12 98 TYR A O 1
ATOM 742 N N . ALA A 1 99 ? 11.806 17.407 -15.052 1.00 88.00 99 ALA A N 1
ATOM 743 C CA . ALA A 1 99 ? 12.261 16.816 -16.303 1.00 88.00 99 ALA A CA 1
ATOM 744 C C . ALA A 1 99 ? 11.178 16.033 -17.068 1.00 88.00 99 ALA A C 1
ATOM 746 O O . ALA A 1 99 ? 11.388 15.769 -18.248 1.00 88.00 99 ALA A O 1
ATOM 747 N N . ASP A 1 100 ? 10.020 15.756 -16.450 1.00 85.88 100 ASP A N 1
ATOM 748 C CA . ASP A 1 100 ? 8.801 15.215 -17.079 1.00 85.88 100 ASP A CA 1
ATOM 749 C C . ASP A 1 100 ? 9.063 13.974 -17.955 1.00 85.88 100 ASP A C 1
ATOM 751 O O . ASP A 1 100 ? 8.427 13.754 -18.991 1.00 85.88 100 ASP A O 1
ATOM 755 N N . GLU A 1 101 ? 10.046 13.161 -17.555 1.00 90.06 101 GLU A N 1
ATOM 756 C CA . GLU A 1 101 ? 10.500 12.019 -18.341 1.00 90.06 101 GLU A CA 1
ATOM 757 C C . GLU A 1 101 ? 9.372 11.002 -18.549 1.00 90.06 101 GLU A C 1
ATOM 759 O O . GLU A 1 101 ? 8.542 10.757 -17.672 1.00 90.06 101 GLU A O 1
ATOM 764 N N . SER A 1 102 ? 9.364 10.385 -19.729 1.00 92.75 102 SER A N 1
ATOM 765 C CA . SER A 1 102 ? 8.430 9.330 -20.109 1.00 92.75 102 SER A CA 1
ATOM 766 C C . SER A 1 102 ? 9.186 8.214 -20.822 1.00 92.75 102 SER A C 1
ATOM 768 O O . SER A 1 102 ? 10.059 8.458 -21.660 1.00 92.75 102 SER A O 1
ATOM 770 N N . HIS A 1 103 ? 8.833 6.971 -20.503 1.00 95.12 103 HIS A N 1
ATOM 771 C CA . HIS A 1 103 ? 9.394 5.769 -21.106 1.00 95.12 103 HIS A CA 1
ATOM 772 C C . HIS A 1 103 ? 8.274 4.892 -21.682 1.00 95.12 103 HIS A C 1
ATOM 774 O O . HIS A 1 103 ? 7.784 3.976 -21.011 1.00 95.12 103 HIS A O 1
ATOM 780 N N . PRO A 1 104 ? 7.842 5.150 -22.931 1.00 95.06 104 PRO A N 1
ATOM 781 C CA . PRO A 1 104 ? 6.779 4.387 -23.570 1.00 95.06 104 PRO A CA 1
ATOM 782 C C . PRO A 1 104 ? 7.048 2.879 -23.556 1.00 95.06 104 PRO A C 1
ATOM 784 O O . PRO A 1 104 ? 8.117 2.407 -23.929 1.00 95.06 104 PRO A O 1
ATOM 787 N N . GLY A 1 105 ? 6.048 2.122 -23.112 1.00 92.50 105 GLY A N 1
ATOM 788 C CA . GLY A 1 105 ? 6.092 0.659 -23.017 1.00 92.50 105 GLY A CA 1
ATOM 789 C C . GLY A 1 105 ? 6.817 0.119 -21.781 1.00 92.50 105 GLY A C 1
ATOM 790 O O . GLY A 1 105 ? 6.801 -1.098 -21.574 1.00 92.50 105 GLY A O 1
ATOM 791 N N . ARG A 1 106 ? 7.401 0.992 -20.944 1.00 97.44 106 ARG A N 1
ATOM 792 C CA . ARG A 1 106 ? 8.154 0.577 -19.762 1.00 97.44 106 ARG A CA 1
ATOM 793 C C . ARG A 1 106 ? 7.257 0.128 -18.616 1.00 97.44 106 ARG A C 1
ATOM 795 O O . ARG A 1 106 ? 6.320 0.825 -18.208 1.00 97.44 106 ARG A O 1
ATOM 802 N N . LEU A 1 107 ? 7.605 -1.031 -18.071 1.00 96.81 107 LEU A N 1
ATOM 803 C CA . LEU A 1 107 ? 7.069 -1.594 -16.843 1.00 96.81 107 LEU A CA 1
ATOM 804 C C . LEU A 1 107 ? 8.235 -1.907 -15.903 1.00 96.81 107 LEU A C 1
ATOM 806 O O . LEU A 1 107 ? 9.240 -2.495 -16.306 1.00 96.81 107 LEU A O 1
ATOM 810 N N . VAL A 1 108 ? 8.086 -1.532 -14.641 1.00 96.69 108 VAL A N 1
ATOM 811 C CA . VAL A 1 108 ? 9.099 -1.705 -13.603 1.00 96.69 108 VAL A CA 1
ATOM 812 C C . VAL A 1 108 ? 8.544 -2.641 -12.533 1.00 96.69 108 VAL A C 1
ATOM 814 O O . VAL A 1 108 ? 7.840 -2.180 -11.631 1.00 96.69 108 VAL A O 1
ATOM 817 N N . PRO A 1 109 ? 8.756 -3.962 -12.653 1.00 96.00 109 PRO A N 1
ATOM 818 C CA . PRO A 1 109 ? 8.368 -4.915 -11.622 1.00 96.00 109 PRO A CA 1
ATOM 819 C C . PRO A 1 109 ? 9.505 -5.236 -10.644 1.00 96.00 109 PRO A C 1
ATOM 821 O O . PRO A 1 109 ? 10.682 -5.160 -10.994 1.00 96.00 109 PRO A O 1
ATOM 824 N N . GLU A 1 110 ? 9.158 -5.700 -9.443 1.00 94.75 110 GLU A N 1
ATOM 825 C CA . GLU A 1 110 ? 10.134 -6.335 -8.546 1.00 94.75 110 GLU A CA 1
ATOM 826 C C . GLU A 1 110 ? 10.709 -7.615 -9.189 1.00 94.75 110 GLU A C 1
ATOM 828 O O . GLU A 1 110 ? 9.985 -8.410 -9.795 1.00 94.75 110 GLU A O 1
ATOM 833 N N . ASN A 1 111 ? 12.006 -7.877 -9.003 1.00 93.31 111 ASN A N 1
ATOM 834 C CA . ASN A 1 111 ? 12.728 -9.020 -9.595 1.00 93.31 111 ASN A CA 1
ATOM 835 C C . ASN A 1 111 ? 12.317 -10.413 -9.069 1.00 93.31 111 ASN A C 1
ATOM 837 O O . ASN A 1 111 ? 12.955 -11.414 -9.383 1.00 93.31 111 ASN A O 1
ATOM 841 N N . ARG A 1 112 ? 11.272 -10.465 -8.249 1.00 93.25 112 ARG A N 1
ATOM 842 C CA . ARG A 1 112 ? 10.681 -11.679 -7.687 1.00 93.25 112 ARG A CA 1
ATOM 843 C C . ARG A 1 112 ? 9.366 -12.067 -8.364 1.00 93.25 112 ARG A C 1
ATOM 845 O O . ARG A 1 112 ? 8.669 -12.954 -7.883 1.00 93.25 112 ARG A O 1
ATOM 852 N N . LEU A 1 113 ? 9.021 -11.407 -9.473 1.00 91.12 113 LEU A N 1
ATOM 853 C CA . LEU A 1 113 ? 8.089 -11.983 -10.435 1.00 91.12 113 LEU A CA 1
ATOM 854 C C . LEU A 1 113 ? 8.644 -13.295 -10.990 1.00 91.12 113 LEU A C 1
ATOM 856 O O . LEU A 1 113 ? 9.845 -13.429 -11.225 1.00 91.12 113 LEU A O 1
ATOM 860 N N . GLU A 1 114 ? 7.740 -14.231 -11.263 1.00 92.94 114 GLU A N 1
ATOM 861 C CA . GLU A 1 114 ? 8.085 -15.498 -11.901 1.00 92.94 114 GLU A CA 1
ATOM 862 C C . GLU A 1 114 ? 8.824 -15.262 -13.232 1.00 92.94 114 GLU A C 1
ATOM 864 O O . GLU A 1 114 ? 8.350 -14.469 -14.058 1.00 92.94 114 GLU A O 1
ATOM 869 N N . PRO A 1 115 ? 9.951 -15.957 -13.494 1.00 94.12 115 PRO A N 1
ATOM 870 C CA . PRO A 1 115 ? 10.725 -15.778 -14.725 1.00 94.12 115 PRO A CA 1
ATOM 871 C C . PRO A 1 115 ? 9.893 -15.976 -15.996 1.00 94.12 115 PRO A C 1
ATOM 873 O O . PRO A 1 115 ? 10.103 -15.295 -17.001 1.00 94.12 115 PRO A O 1
ATOM 876 N N . GLU A 1 116 ? 8.911 -16.876 -15.940 1.00 95.62 116 GLU A N 1
ATOM 877 C CA . GLU A 1 116 ? 7.980 -17.117 -17.038 1.00 95.62 116 GLU A CA 1
ATOM 878 C C . GLU A 1 116 ? 7.098 -15.897 -17.328 1.00 95.62 116 GLU A C 1
ATOM 880 O O . GLU A 1 116 ? 6.929 -15.523 -18.487 1.00 95.62 116 GLU A O 1
ATOM 885 N N . THR A 1 117 ? 6.598 -15.224 -16.290 1.00 94.88 117 THR A N 1
ATOM 886 C CA . THR A 1 117 ? 5.823 -13.981 -16.420 1.00 94.88 117 THR A CA 1
ATOM 887 C C . THR A 1 117 ? 6.675 -12.869 -17.028 1.00 94.88 117 THR A C 1
ATOM 889 O O . THR A 1 117 ? 6.217 -12.156 -17.920 1.00 94.88 117 THR A O 1
ATOM 892 N N . VAL A 1 118 ? 7.940 -12.747 -16.607 1.00 95.38 118 VAL A N 1
ATOM 893 C CA . VAL A 1 118 ? 8.894 -11.774 -17.171 1.00 95.38 118 VAL A CA 1
ATOM 894 C C . VAL A 1 118 ? 9.109 -12.024 -18.666 1.00 95.38 118 VAL A C 1
ATOM 896 O O . VAL A 1 118 ? 9.037 -11.086 -19.462 1.00 95.38 118 VAL A O 1
ATOM 899 N N . ARG A 1 119 ? 9.328 -13.283 -19.066 1.00 97.00 119 ARG A N 1
ATOM 900 C CA . ARG A 1 119 ? 9.463 -13.671 -20.479 1.00 97.00 119 ARG A CA 1
ATOM 901 C C . ARG A 1 119 ? 8.211 -13.308 -21.274 1.00 97.00 119 ARG A C 1
ATOM 903 O O . ARG A 1 119 ? 8.293 -12.609 -22.275 1.00 97.00 119 ARG A O 1
ATOM 910 N N . GLN A 1 120 ? 7.051 -13.702 -20.770 1.00 97.50 120 GLN A N 1
ATOM 911 C CA . GLN A 1 120 ? 5.754 -13.459 -21.390 1.00 97.50 120 GLN A CA 1
ATOM 912 C C . GLN A 1 120 ? 5.408 -11.975 -21.572 1.00 97.50 120 GLN A C 1
ATOM 914 O O . GLN A 1 120 ? 4.724 -11.618 -22.533 1.00 97.50 120 GLN A O 1
ATOM 919 N N . LEU A 1 121 ? 5.832 -11.109 -20.654 1.00 95.81 121 LEU A N 1
ATOM 920 C CA . LEU A 1 121 ? 5.664 -9.663 -20.783 1.00 95.81 121 LEU A CA 1
ATOM 921 C C . LEU A 1 121 ? 6.612 -9.087 -21.847 1.00 95.81 121 LEU A C 1
ATOM 923 O O . LEU A 1 121 ? 6.187 -8.271 -22.663 1.00 95.81 121 LEU A O 1
ATOM 927 N N . ARG A 1 122 ? 7.865 -9.556 -21.906 1.00 96.94 122 ARG A N 1
ATOM 928 C CA . ARG A 1 122 ? 8.810 -9.166 -22.969 1.00 96.94 122 ARG A CA 1
ATOM 929 C C . ARG A 1 122 ? 8.335 -9.601 -24.352 1.00 96.94 122 ARG A C 1
ATOM 931 O O . ARG A 1 122 ? 8.364 -8.792 -25.271 1.00 96.94 122 ARG A O 1
ATOM 938 N N . ASP A 1 123 ? 7.818 -10.822 -24.483 1.00 97.75 123 ASP A N 1
ATOM 939 C CA . ASP A 1 123 ? 7.269 -11.344 -25.745 1.00 97.75 123 ASP A CA 1
ATOM 940 C C . ASP A 1 123 ? 6.060 -10.527 -26.238 1.00 97.75 123 ASP A C 1
ATOM 942 O O . ASP A 1 123 ? 5.790 -10.462 -27.436 1.00 97.75 123 ASP A O 1
ATOM 946 N N . ARG A 1 124 ? 5.347 -9.857 -25.321 1.00 96.94 124 ARG A N 1
ATOM 947 C CA . ARG A 1 124 ? 4.252 -8.920 -25.627 1.00 96.94 124 ARG A CA 1
ATOM 948 C C . ARG A 1 124 ? 4.726 -7.489 -25.922 1.00 96.94 124 ARG A C 1
ATOM 950 O O . ARG A 1 124 ? 3.891 -6.625 -26.171 1.00 96.94 124 ARG A O 1
ATOM 957 N N . GLY A 1 125 ? 6.036 -7.237 -25.916 1.00 96.44 125 GLY A N 1
ATOM 958 C CA . GLY A 1 125 ? 6.639 -5.953 -26.282 1.00 96.44 125 GLY A CA 1
ATOM 959 C C . GLY A 1 125 ? 6.872 -4.980 -25.124 1.00 96.44 125 GLY A C 1
ATOM 960 O O . GLY A 1 125 ? 7.145 -3.809 -25.377 1.00 96.44 125 GLY A O 1
ATOM 961 N N . HIS A 1 126 ? 6.769 -5.420 -23.865 1.00 97.38 126 HIS A N 1
ATOM 962 C CA . HIS A 1 126 ? 7.059 -4.555 -22.719 1.00 97.38 126 HIS A CA 1
ATOM 963 C C . HIS A 1 126 ? 8.569 -4.337 -22.525 1.00 97.38 126 HIS A C 1
ATOM 965 O O . HIS A 1 126 ? 9.343 -5.298 -22.490 1.00 97.38 126 HIS A O 1
ATOM 971 N N . ASP A 1 127 ? 8.971 -3.080 -22.309 1.00 97.25 127 ASP A N 1
ATOM 972 C CA . ASP A 1 127 ? 10.311 -2.725 -21.826 1.00 97.25 127 ASP A CA 1
ATOM 973 C C . ASP A 1 127 ? 10.363 -2.970 -20.310 1.00 97.25 127 ASP A C 1
ATOM 975 O O . ASP A 1 127 ? 9.766 -2.230 -19.529 1.00 97.25 127 ASP A O 1
ATOM 979 N N . LEU A 1 128 ? 11.010 -4.056 -19.879 1.00 96.88 128 LEU A N 1
ATOM 980 C CA . LEU A 1 128 ? 11.066 -4.429 -18.464 1.00 96.88 128 LEU A CA 1
ATOM 981 C C . LEU A 1 128 ? 12.369 -3.988 -17.806 1.00 96.88 128 LEU A C 1
ATOM 983 O O . LEU A 1 128 ? 13.436 -4.520 -18.126 1.00 96.88 128 LEU A O 1
ATOM 987 N N . VAL A 1 129 ? 12.248 -3.143 -16.783 1.00 96.50 129 VAL A N 1
ATOM 988 C CA . VAL A 1 129 ? 13.339 -2.800 -15.862 1.00 96.50 129 VAL A CA 1
ATOM 989 C C . VAL A 1 129 ? 13.052 -3.462 -14.518 1.00 96.50 129 VAL A C 1
ATOM 991 O O . VAL A 1 129 ? 12.153 -3.041 -13.801 1.00 96.50 129 VAL A O 1
ATOM 994 N N . LEU A 1 130 ? 13.776 -4.535 -14.193 1.00 94.81 130 LEU A N 1
ATOM 995 C CA . LEU A 1 130 ? 13.565 -5.253 -12.934 1.00 94.81 130 LEU A CA 1
ATOM 996 C C . LEU A 1 130 ? 14.176 -4.468 -11.768 1.00 94.81 130 LEU A C 1
ATOM 998 O O . LEU A 1 130 ? 15.378 -4.204 -11.765 1.00 94.81 130 LEU A O 1
ATOM 1002 N N . ASP A 1 131 ? 13.356 -4.149 -10.774 1.00 93.31 131 ASP A N 1
ATOM 1003 C CA . ASP A 1 131 ? 13.776 -3.508 -9.527 1.00 93.31 131 ASP A CA 1
ATOM 1004 C C . ASP A 1 131 ? 14.092 -4.569 -8.448 1.00 93.31 131 ASP A C 1
ATOM 1006 O O . ASP A 1 131 ? 13.850 -5.766 -8.629 1.00 93.31 131 ASP A O 1
ATOM 1010 N N . GLY A 1 132 ? 14.663 -4.163 -7.316 1.00 90.38 132 GLY A N 1
ATOM 1011 C CA . GLY A 1 132 ? 14.976 -5.037 -6.189 1.00 90.38 132 GLY A CA 1
ATOM 1012 C C . GLY A 1 132 ? 13.776 -5.845 -5.675 1.00 90.38 132 GLY A C 1
ATOM 1013 O O . GLY A 1 132 ? 12.614 -5.489 -5.850 1.00 90.38 132 GLY A O 1
ATOM 1014 N N . SER A 1 133 ? 14.056 -6.953 -4.983 1.00 85.56 133 SER A N 1
ATOM 1015 C CA . SER A 1 133 ? 13.029 -7.921 -4.560 1.00 85.56 133 SER A CA 1
ATOM 1016 C C . SER A 1 133 ? 11.997 -7.367 -3.573 1.00 85.56 133 SER A C 1
ATOM 1018 O O . SER A 1 133 ? 10.994 -8.018 -3.334 1.00 85.56 133 SER A O 1
ATOM 1020 N N . TRP A 1 134 ? 12.238 -6.202 -2.975 1.00 89.50 134 TRP A N 1
ATOM 1021 C CA . TRP A 1 134 ? 11.400 -5.599 -1.934 1.00 89.50 134 TRP A CA 1
ATOM 1022 C C . TRP A 1 134 ? 11.527 -4.070 -1.957 1.00 89.50 134 TRP A C 1
ATOM 1024 O O . TRP A 1 134 ? 11.745 -3.442 -0.919 1.00 89.50 134 TRP A O 1
ATOM 1034 N N . SER A 1 135 ? 11.472 -3.465 -3.145 1.00 88.06 135 SER A N 1
ATOM 1035 C CA . SER A 1 135 ? 11.712 -2.027 -3.334 1.00 88.06 135 SER A CA 1
ATOM 1036 C C . SER A 1 135 ? 10.457 -1.212 -3.662 1.00 88.06 135 SER A C 1
ATOM 1038 O O . SER A 1 135 ? 10.453 -0.002 -3.424 1.00 88.06 135 SER A O 1
ATOM 1040 N N . LEU A 1 136 ? 9.375 -1.846 -4.131 1.00 89.31 136 LEU A N 1
ATOM 1041 C CA . LEU A 1 136 ? 8.198 -1.154 -4.676 1.00 89.31 136 LEU A CA 1
ATOM 1042 C C . LEU A 1 136 ? 6.949 -1.326 -3.802 1.00 89.31 136 LEU A C 1
ATOM 1044 O O . LEU A 1 136 ? 6.623 -2.436 -3.411 1.00 89.31 136 LEU A O 1
ATOM 1048 N N . GLY A 1 137 ? 6.176 -0.266 -3.555 1.00 82.50 137 GLY A N 1
ATOM 1049 C CA . GLY A 1 137 ? 4.910 -0.377 -2.810 1.00 82.50 137 GLY A CA 1
ATOM 1050 C C . GLY A 1 137 ? 5.063 -0.209 -1.297 1.00 82.50 137 GLY A C 1
ATOM 1051 O O . GLY A 1 137 ? 5.105 -1.172 -0.526 1.00 82.50 137 GLY A O 1
ATOM 1052 N N . TRP A 1 138 ? 5.082 1.052 -0.868 1.00 87.06 138 TRP A N 1
ATOM 1053 C CA . TRP A 1 138 ? 5.202 1.480 0.530 1.00 87.06 138 TRP A CA 1
ATOM 1054 C C . TRP A 1 138 ? 3.829 1.613 1.208 1.00 87.06 138 TRP A C 1
ATOM 1056 O O . TRP A 1 138 ? 3.466 2.650 1.762 1.00 87.06 138 TRP A O 1
ATOM 1066 N N . LEU A 1 139 ? 3.036 0.547 1.123 1.00 86.62 139 LEU A N 1
ATOM 1067 C CA . LEU A 1 139 ? 1.636 0.534 1.543 1.00 86.62 139 LEU A CA 1
ATOM 1068 C C . LEU A 1 139 ? 1.475 0.416 3.063 1.00 86.62 139 LEU A C 1
ATOM 1070 O O . LEU A 1 139 ? 2.274 -0.235 3.744 1.00 86.62 139 LEU A O 1
ATOM 1074 N N . CYS A 1 140 ? 0.418 1.038 3.580 1.00 89.06 140 CYS A N 1
ATOM 1075 C CA . CYS A 1 140 ? -0.031 0.964 4.969 1.00 89.06 140 CYS A CA 1
ATOM 1076 C C . CYS A 1 140 ? -1.555 0.913 4.953 1.00 89.06 140 CYS A C 1
ATOM 1078 O O . CYS A 1 140 ? -2.181 1.787 4.352 1.00 89.06 140 CYS A O 1
ATOM 1080 N N . VAL A 1 141 ? -2.149 -0.111 5.560 1.00 89.00 141 VAL A N 1
ATOM 1081 C CA . VAL A 1 141 ? -3.590 -0.353 5.450 1.00 89.00 141 VAL A CA 1
ATOM 1082 C C . VAL A 1 141 ? -4.154 -0.720 6.813 1.00 89.00 141 VAL A C 1
ATOM 1084 O O . VAL A 1 141 ? -3.633 -1.595 7.501 1.00 89.00 141 VAL A O 1
ATOM 1087 N N . ALA A 1 142 ? -5.242 -0.058 7.190 1.00 89.69 142 ALA A N 1
ATOM 1088 C CA . ALA A 1 142 ? -6.096 -0.446 8.301 1.00 89.69 142 ALA A CA 1
ATOM 1089 C C . ALA A 1 142 ? -7.540 -0.528 7.797 1.00 89.69 142 ALA A C 1
ATOM 1091 O O . ALA A 1 142 ? -7.956 0.258 6.946 1.00 89.69 142 ALA A O 1
ATOM 1092 N N . GLY A 1 143 ? -8.293 -1.495 8.303 1.00 86.94 143 GLY A N 1
ATOM 1093 C CA . GLY A 1 143 ? -9.645 -1.787 7.855 1.00 86.94 143 GLY A CA 1
ATOM 1094 C C . GLY A 1 143 ? -10.522 -2.293 8.988 1.00 86.94 143 GLY A C 1
ATOM 1095 O O . GLY A 1 143 ? -10.044 -2.660 10.063 1.00 86.94 143 GLY A O 1
ATOM 1096 N N . LYS A 1 144 ? -11.827 -2.297 8.729 1.00 88.88 144 LYS A N 1
ATOM 1097 C CA . LYS A 1 144 ? -12.845 -2.843 9.617 1.00 88.88 144 LYS A CA 1
ATOM 1098 C C . LYS A 1 144 ? -13.776 -3.720 8.801 1.00 88.88 144 LYS A C 1
ATOM 1100 O O . LYS A 1 144 ? -14.353 -3.247 7.824 1.00 88.88 144 LYS A O 1
ATOM 1105 N N . ASP A 1 145 ? -13.956 -4.962 9.224 1.00 88.44 145 ASP A N 1
ATOM 1106 C CA . ASP A 1 145 ? -14.998 -5.818 8.675 1.00 88.44 145 ASP A CA 1
ATOM 1107 C C . ASP A 1 145 ? -16.371 -5.239 9.074 1.00 88.44 145 ASP A C 1
ATOM 1109 O O . ASP A 1 145 ? -16.670 -5.137 10.268 1.00 88.44 145 ASP A O 1
ATOM 1113 N N . PRO A 1 146 ? -17.225 -4.842 8.115 1.00 84.00 146 PRO A N 1
ATOM 1114 C CA . PRO A 1 146 ? -18.516 -4.236 8.420 1.00 84.00 146 PRO A CA 1
ATOM 1115 C C . PRO A 1 146 ? -19.518 -5.219 9.043 1.00 84.00 146 PRO A C 1
ATOM 1117 O O . PRO A 1 146 ? -20.473 -4.775 9.676 1.00 84.00 146 PRO A O 1
ATOM 1120 N N . LYS A 1 147 ? -19.329 -6.535 8.876 1.00 89.69 147 LYS A N 1
ATOM 1121 C CA . LYS A 1 147 ? -20.229 -7.563 9.418 1.00 89.69 147 LYS A CA 1
ATOM 1122 C C . LYS A 1 147 ? -19.875 -7.921 10.854 1.00 89.69 147 LYS A C 1
ATOM 1124 O O . LYS A 1 147 ? -20.760 -8.011 11.698 1.00 89.69 147 LYS A O 1
ATOM 1129 N N . THR A 1 148 ? -18.592 -8.152 11.118 1.00 91.50 148 THR A N 1
ATOM 1130 C CA . THR A 1 148 ? -18.115 -8.603 12.438 1.00 91.50 148 THR A CA 1
ATOM 1131 C C . THR A 1 148 ? -17.646 -7.452 13.323 1.00 91.50 148 THR A C 1
ATOM 1133 O O . THR A 1 148 ? -17.537 -7.605 14.535 1.00 91.50 148 THR A O 1
ATOM 1136 N N . GLY A 1 149 ? -17.350 -6.294 12.731 1.00 90.38 149 GLY A N 1
ATOM 1137 C CA . GLY A 1 149 ? -16.713 -5.173 13.409 1.00 90.38 149 GLY A CA 1
ATOM 1138 C C . GLY A 1 149 ? -15.221 -5.377 13.687 1.00 90.38 149 GLY A C 1
ATOM 1139 O O . GLY A 1 149 ? -14.611 -4.477 1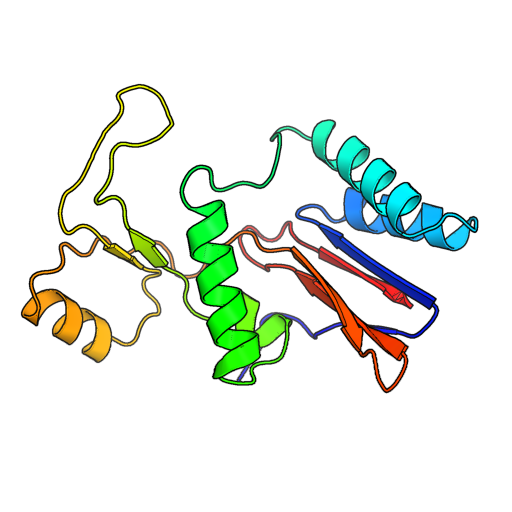4.264 1.00 90.38 149 GLY A O 1
ATOM 1140 N N . GLN A 1 150 ? -14.638 -6.512 13.280 1.00 92.81 150 GLN A N 1
ATOM 1141 C CA . GLN A 1 150 ? -13.229 -6.837 13.491 1.00 92.81 150 GLN A CA 1
ATOM 1142 C C . GLN A 1 150 ? -12.335 -5.801 12.809 1.00 92.81 150 GLN A C 1
ATOM 1144 O O . GLN A 1 150 ? -12.502 -5.517 11.623 1.00 92.81 150 GLN A O 1
ATOM 1149 N N . LEU A 1 151 ? -11.367 -5.261 13.549 1.00 93.25 151 LEU A N 1
ATOM 1150 C CA . LEU A 1 151 ? -10.355 -4.371 12.997 1.00 93.25 151 LEU A CA 1
ATOM 1151 C C . LEU A 1 151 ? -9.143 -5.179 12.542 1.00 93.25 151 LEU A C 1
ATOM 1153 O O . LEU A 1 151 ? -8.722 -6.115 13.230 1.00 93.25 151 LEU A O 1
ATOM 1157 N N . THR A 1 152 ? -8.575 -4.779 11.410 1.00 93.62 152 THR A N 1
ATOM 1158 C CA . THR A 1 152 ? -7.379 -5.375 10.809 1.00 93.62 152 THR A CA 1
ATOM 1159 C C . THR A 1 152 ? -6.383 -4.299 10.404 1.00 93.62 152 THR A C 1
ATOM 1161 O O . THR A 1 152 ? -6.795 -3.232 9.949 1.00 93.62 152 THR A O 1
ATOM 1164 N N . ALA A 1 153 ? -5.083 -4.574 10.501 1.00 91.69 153 ALA A N 1
ATOM 1165 C CA . ALA A 1 153 ? -4.054 -3.703 9.936 1.00 91.69 153 ALA A CA 1
ATOM 1166 C C . ALA A 1 153 ? -2.844 -4.478 9.417 1.00 91.69 153 ALA A C 1
ATOM 1168 O O . ALA A 1 153 ? -2.467 -5.513 9.966 1.00 91.69 153 ALA A O 1
ATOM 1169 N N . A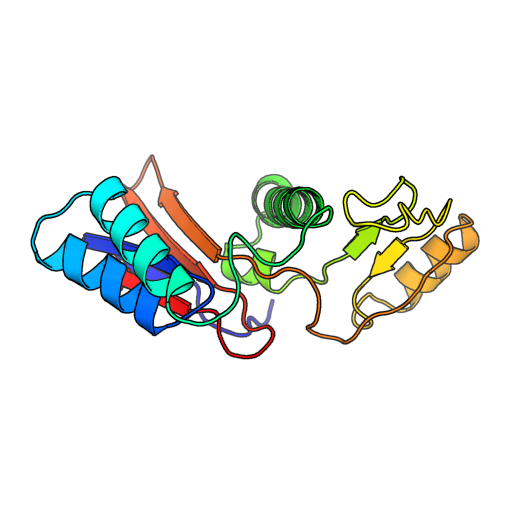LA A 1 154 ? -2.216 -3.938 8.376 1.00 92.56 154 ALA A N 1
ATOM 1170 C CA . ALA A 1 154 ? -1.007 -4.467 7.764 1.00 92.56 154 ALA A CA 1
ATOM 1171 C C . ALA A 1 154 ? -0.136 -3.322 7.234 1.00 92.56 154 ALA A C 1
ATOM 1173 O O . ALA A 1 154 ? -0.641 -2.282 6.809 1.00 92.56 154 ALA A O 1
ATOM 1174 N N . ALA A 1 155 ? 1.180 -3.524 7.250 1.00 89.19 155 ALA A N 1
ATOM 1175 C CA . ALA A 1 155 ? 2.151 -2.530 6.810 1.00 89.19 155 ALA A CA 1
ATOM 1176 C C . ALA A 1 155 ? 3.231 -3.181 5.952 1.00 89.19 155 ALA A C 1
ATOM 1178 O O . ALA A 1 155 ? 3.638 -4.319 6.197 1.00 89.19 155 ALA A O 1
ATOM 1179 N N . ASN A 1 156 ? 3.734 -2.440 4.969 1.00 88.44 156 ASN A N 1
ATOM 1180 C CA . ASN A 1 156 ? 4.845 -2.905 4.151 1.00 88.44 156 ASN A CA 1
ATOM 1181 C C . ASN A 1 156 ? 6.098 -3.188 5.000 1.00 88.44 156 ASN A C 1
ATOM 1183 O O . ASN A 1 156 ? 6.438 -2.442 5.919 1.00 88.44 156 ASN A O 1
ATOM 1187 N N . ALA A 1 157 ? 6.799 -4.271 4.661 1.00 85.75 157 ALA A N 1
ATOM 1188 C CA . ALA A 1 157 ? 8.088 -4.622 5.256 1.00 85.75 157 ALA A CA 1
ATOM 1189 C C . ALA A 1 157 ? 9.287 -4.013 4.502 1.00 85.75 157 ALA A C 1
ATOM 1191 O O . ALA A 1 157 ? 10.426 -4.122 4.960 1.00 85.75 157 ALA A O 1
ATOM 1192 N N . ARG A 1 158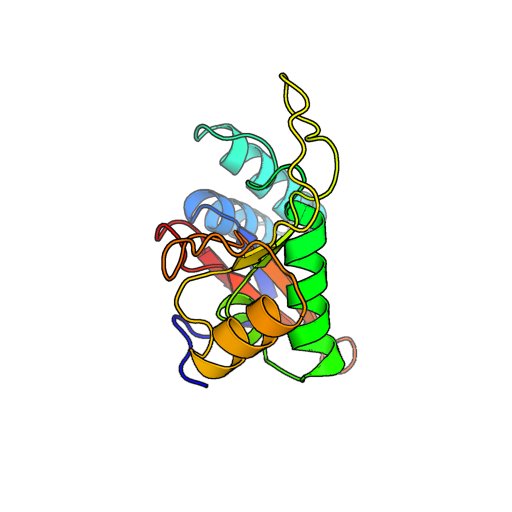 ? 9.046 -3.365 3.356 1.00 85.56 158 ARG A N 1
ATOM 1193 C CA . ARG A 1 158 ? 10.077 -2.784 2.486 1.00 85.56 158 ARG A CA 1
ATOM 1194 C C . ARG A 1 158 ? 10.813 -1.662 3.218 1.00 85.56 158 ARG A C 1
ATOM 1196 O O . ARG A 1 158 ? 10.215 -0.869 3.939 1.00 85.56 158 ARG A O 1
ATOM 1203 N N . GLY A 1 159 ? 12.143 -1.662 3.127 1.00 81.44 159 GLY A N 1
ATOM 1204 C CA . GLY A 1 159 ? 12.993 -0.733 3.883 1.00 81.44 159 GLY A CA 1
ATOM 1205 C C . GLY A 1 159 ? 12.956 -0.899 5.412 1.00 81.44 159 GLY A C 1
ATOM 1206 O O . GLY A 1 159 ? 13.603 -0.122 6.104 1.00 81.44 159 GLY A O 1
ATOM 1207 N N . MET A 1 160 ? 12.239 -1.897 5.951 1.00 81.06 160 MET A N 1
ATOM 1208 C CA . MET A 1 160 ? 12.118 -2.194 7.387 1.00 81.06 160 MET A CA 1
ATOM 1209 C C . MET A 1 160 ? 11.603 -1.030 8.257 1.00 81.06 160 MET A C 1
ATOM 1211 O O . MET A 1 160 ? 11.907 -0.971 9.447 1.00 81.06 160 MET A O 1
ATOM 1215 N N . GLN A 1 161 ? 10.795 -0.128 7.690 1.00 80.31 161 GLN A N 1
ATOM 1216 C CA . GLN A 1 161 ? 10.292 1.068 8.391 1.00 80.31 161 GLN A CA 1
ATOM 1217 C C . GLN A 1 161 ? 8.790 1.033 8.692 1.00 80.31 161 GLN A C 1
ATOM 1219 O O . GLN A 1 161 ? 8.381 1.405 9.797 1.00 80.31 161 GLN A O 1
ATOM 1224 N N . GLY A 1 162 ? 7.977 0.567 7.736 1.00 83.19 162 GLY A 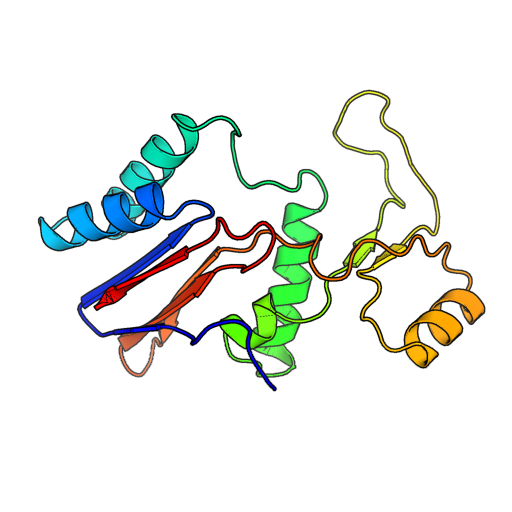N 1
ATOM 1225 C CA . GLY A 1 162 ? 6.526 0.482 7.894 1.00 83.19 162 GLY A CA 1
ATOM 1226 C C . GLY A 1 162 ? 6.140 -0.394 9.076 1.00 83.19 162 GLY A C 1
ATOM 1227 O O . GLY A 1 162 ? 6.806 -1.392 9.351 1.00 83.19 162 GLY A O 1
ATOM 1228 N N . TYR A 1 163 ? 5.088 -0.028 9.804 1.00 88.31 163 TYR A N 1
ATOM 1229 C CA . TYR A 1 163 ? 4.607 -0.813 10.937 1.00 88.31 163 TYR A CA 1
ATOM 1230 C C . TYR A 1 163 ? 3.093 -0.677 11.120 1.00 88.31 163 TYR A C 1
ATOM 1232 O O . TYR A 1 163 ? 2.474 0.281 10.659 1.00 88.31 163 TYR A O 1
ATOM 1240 N N . ALA A 1 164 ? 2.492 -1.674 11.763 1.00 89.31 164 ALA A N 1
ATOM 1241 C CA . ALA A 1 164 ? 1.096 -1.658 12.177 1.00 89.31 164 ALA A CA 1
ATOM 1242 C C . ALA A 1 164 ? 1.029 -1.904 13.687 1.00 89.31 164 ALA A C 1
ATOM 1244 O O . ALA A 1 164 ? 1.824 -2.668 14.234 1.00 89.31 164 ALA A O 1
ATOM 1245 N N . VAL A 1 165 ? 0.102 -1.238 14.366 1.00 91.38 165 VAL A N 1
ATOM 1246 C CA . VAL A 1 165 ? -0.154 -1.376 15.802 1.00 91.38 165 VAL A CA 1
ATOM 1247 C C . VAL A 1 165 ? -1.661 -1.470 16.004 1.00 91.38 165 VAL A C 1
ATOM 1249 O O . VAL A 1 165 ? -2.417 -0.730 15.375 1.00 91.38 165 VAL A O 1
ATOM 1252 N N . GLY A 1 166 ? -2.103 -2.361 16.887 1.00 88.81 166 GLY A N 1
ATOM 1253 C CA . GLY A 1 166 ? -3.508 -2.431 17.258 1.00 88.81 166 GLY A CA 1
ATOM 1254 C C . GLY A 1 166 ? -3.806 -3.370 18.416 1.00 88.81 166 GLY A C 1
ATOM 1255 O O . GLY A 1 166 ? -2.934 -4.115 18.867 1.00 88.81 166 GLY A O 1
ATOM 1256 N N . ARG A 1 167 ? -5.046 -3.285 18.899 1.00 86.94 167 ARG A N 1
ATOM 1257 C CA . ARG A 1 167 ? -5.605 -4.028 20.037 1.00 86.94 167 ARG A CA 1
ATOM 1258 C C . ARG A 1 167 ? -7.080 -4.313 19.791 1.00 86.94 167 ARG A C 1
ATOM 1260 O O . ARG A 1 167 ? -7.710 -3.531 19.046 1.00 86.94 167 ARG A O 1
#

Sequence (167 aa):
MLTTRPELRGTFGMVSSTHWLASQTGMAILERGGNAIDAAVAAGLSVNSSSRTSAPGGDQQDQWSFIFYIAHAVFGLNLQEAIDAPMFHSSHFPSSFYADESHPGRLVPENRLEPETVRQLRDRGHDLVLDGSWSLGWLCVAGKDPKTGQLTAAANARGMQGYAVGR